Protein AF-A0A822EXI8-F1 (afdb_monomer_lite)

Foldseek 3Di:
DLVVLLVVQCVVQVDPVLVVLLVQLLVLLLVQLVQQVVVVVPPDDPDDDSDSPVVSVVSNVVSVVVNVVRDPPVSVVSSNVSSNVVSVVVVVCVVCVPPPPPPVPPPDD

Secondary structure (DSSP, 8-state):
-HHHHHHHHHHHT--HHHHHHHHHHHHHHHHHHHHHHHHHHS---SS------HHHHHHHHHHHHHHTTTS-HHHHHHHHHHHHHHHHHHHHHHHS-------TTSS--

Sequence (109 aa):
MQHSEVREIFRRHDVPAVKKDAYGLIELLVETEFKKKEVKTAKTLAGAQPAVPPEFEYRTSVLENKLKTSLNHKELETIHRCTSNIAQASINLHSKPMGIGYDADQKLG

Radius of gyration: 18.48 Å; chains: 1; bounding box: 40×47×51 Å

pLDDT: mean 73.16, std 16.4, range [37.72, 90.12]

Structure (mmCIF, N/CA/C/O backbone):
data_AF-A0A822EXI8-F1
#
_entry.id   AF-A0A822EXI8-F1
#
loop_
_atom_site.group_PDB
_atom_site.id
_atom_site.type_symbol
_atom_site.label_atom_id
_atom_site.label_alt_id
_atom_site.label_comp_id
_atom_site.label_asym_id
_atom_site.label_entity_id
_atom_site.label_seq_id
_atom_site.pdbx_PDB_ins_code
_atom_site.Cartn_x
_atom_site.Cartn_y
_atom_site.Cartn_z
_atom_site.occupancy
_atom_site.B_iso_or_equiv
_atom_site.auth_seq_id
_atom_site.auth_comp_id
_atom_site.auth_asym_id
_atom_site.auth_atom_id
_atom_site.pdbx_PDB_model_num
ATOM 1 N N . MET A 1 1 ? -0.687 -17.737 1.293 1.00 50.28 1 MET A N 1
ATOM 2 C CA . MET A 1 1 ? -0.996 -17.304 2.677 1.00 50.28 1 MET A CA 1
ATOM 3 C C . MET A 1 1 ? -0.945 -15.785 2.887 1.00 50.28 1 MET A C 1
ATOM 5 O O . MET A 1 1 ? -1.745 -15.301 3.665 1.00 50.28 1 MET A O 1
ATOM 9 N N . GLN A 1 2 ? -0.119 -15.000 2.185 1.00 52.00 2 GLN A N 1
ATOM 10 C CA . GLN A 1 2 ? 0.002 -13.541 2.422 1.00 52.00 2 GLN A CA 1
ATOM 11 C C . GLN A 1 2 ? -1.299 -12.729 2.210 1.00 52.00 2 GLN A C 1
ATOM 13 O O . GLN A 1 2 ? -1.618 -11.857 3.010 1.00 52.00 2 GLN A O 1
ATOM 18 N N . HIS A 1 3 ? -2.122 -13.071 1.207 1.00 53.28 3 HIS A N 1
ATOM 19 C CA . HIS A 1 3 ? -3.437 -12.430 1.004 1.00 53.28 3 HIS A CA 1
ATOM 20 C C . HIS A 1 3 ? -4.428 -12.659 2.160 1.00 53.28 3 HIS A C 1
ATOM 22 O O . HIS A 1 3 ? -5.366 -11.884 2.328 1.00 53.28 3 HIS A O 1
ATOM 28 N N . SER A 1 4 ? -4.233 -13.717 2.956 1.00 64.12 4 SER A N 1
ATOM 29 C CA . SER A 1 4 ? -5.084 -14.025 4.110 1.00 64.12 4 SER A CA 1
ATOM 30 C C . SER A 1 4 ? -4.822 -13.069 5.274 1.00 64.12 4 SER A C 1
ATOM 32 O O . SER A 1 4 ? -5.760 -12.693 5.964 1.00 64.12 4 SER A O 1
ATOM 34 N N . GLU A 1 5 ? -3.579 -12.626 5.475 1.00 72.12 5 GLU A N 1
ATOM 35 C CA . GLU A 1 5 ? -3.207 -11.787 6.622 1.00 72.12 5 GLU A CA 1
ATOM 36 C C . GLU A 1 5 ? -3.727 -10.353 6.484 1.00 72.12 5 GLU A C 1
ATOM 38 O O . GLU A 1 5 ? -4.357 -9.838 7.402 1.00 72.12 5 GLU A O 1
ATOM 43 N N . VAL A 1 6 ? -3.554 -9.728 5.315 1.00 76.38 6 VAL A N 1
ATOM 44 C CA . VAL A 1 6 ? -4.072 -8.371 5.055 1.00 76.38 6 VAL A CA 1
ATOM 45 C C . VAL A 1 6 ? -5.603 -8.347 5.109 1.00 76.38 6 VAL A C 1
ATOM 47 O O . VAL A 1 6 ? -6.198 -7.444 5.695 1.00 76.38 6 VAL A O 1
ATOM 50 N N . ARG A 1 7 ? -6.259 -9.376 4.556 1.00 78.06 7 ARG A N 1
ATOM 51 C CA . ARG A 1 7 ? -7.722 -9.509 4.607 1.00 78.06 7 ARG A CA 1
ATOM 52 C C . ARG A 1 7 ? -8.236 -9.653 6.038 1.00 78.06 7 ARG A C 1
ATOM 54 O O . ARG A 1 7 ? -9.289 -9.116 6.364 1.00 78.06 7 ARG A O 1
ATOM 61 N N . GLU A 1 8 ? -7.497 -10.367 6.877 1.00 81.12 8 GLU A N 1
ATOM 62 C CA . GLU A 1 8 ? -7.824 -10.550 8.284 1.00 81.12 8 GLU A CA 1
ATOM 63 C C . GLU A 1 8 ? -7.628 -9.256 9.092 1.00 81.12 8 GLU A C 1
ATOM 65 O O . GLU A 1 8 ? -8.484 -8.922 9.905 1.00 81.12 8 GLU A O 1
ATOM 70 N N . ILE A 1 9 ? -6.583 -8.467 8.809 1.00 80.38 9 ILE A N 1
ATOM 71 C CA . ILE A 1 9 ? -6.411 -7.119 9.384 1.00 80.38 9 ILE A CA 1
ATOM 72 C C . ILE A 1 9 ? -7.624 -6.244 9.038 1.00 80.38 9 ILE A C 1
ATOM 74 O O . ILE A 1 9 ? -8.245 -5.665 9.927 1.00 80.38 9 ILE A O 1
ATOM 78 N N . PHE A 1 10 ? -8.043 -6.219 7.769 1.00 78.81 10 PHE A N 1
ATOM 79 C CA . PHE A 1 10 ? -9.224 -5.454 7.352 1.00 78.81 10 PHE A CA 1
ATOM 80 C C . PHE A 1 10 ? -10.538 -5.931 7.964 1.00 78.81 10 PHE A C 1
ATOM 82 O O . PHE A 1 10 ? -11.456 -5.130 8.128 1.00 78.81 10 PHE A O 1
ATOM 89 N N . ARG A 1 11 ? -10.643 -7.222 8.285 1.00 83.06 11 ARG A N 1
ATOM 90 C CA . ARG A 1 11 ? -11.812 -7.782 8.964 1.00 83.06 11 ARG A CA 1
ATOM 91 C C . ARG A 1 11 ? -11.863 -7.366 10.434 1.00 83.06 11 ARG A C 1
ATOM 93 O O . ARG A 1 11 ? -12.940 -7.067 10.930 1.00 83.06 11 ARG A O 1
ATOM 100 N N . ARG A 1 12 ? -10.721 -7.354 11.129 1.00 83.12 12 ARG A N 1
ATOM 101 C CA . ARG A 1 12 ? -10.645 -6.942 12.543 1.00 83.12 12 ARG A CA 1
ATOM 102 C C . ARG A 1 12 ? -10.884 -5.448 12.725 1.00 83.12 12 ARG A C 1
ATOM 104 O O . ARG A 1 12 ? -11.456 -5.042 13.728 1.00 83.12 12 ARG A O 1
ATOM 111 N N . HIS A 1 13 ? -10.482 -4.655 11.736 1.00 81.12 13 HIS A N 1
ATOM 112 C CA . HIS A 1 13 ? -10.613 -3.202 11.727 1.00 81.12 13 HIS A CA 1
ATOM 113 C C . HIS A 1 13 ? -11.683 -2.760 10.726 1.00 81.12 13 HIS A C 1
ATOM 115 O O . HIS A 1 13 ? -11.407 -1.989 9.804 1.00 81.12 13 HIS A O 1
ATOM 121 N N . ASP A 1 14 ? -12.906 -3.283 10.886 1.00 80.69 14 ASP A N 1
ATOM 122 C CA . ASP A 1 14 ? -14.049 -3.046 9.990 1.00 80.69 14 ASP A CA 1
ATOM 123 C C . ASP A 1 14 ? -14.655 -1.637 10.155 1.00 80.69 14 ASP A C 1
ATOM 125 O O . ASP A 1 14 ? -15.828 -1.446 10.469 1.00 80.69 14 ASP A O 1
ATOM 129 N N . VAL A 1 15 ? -13.816 -0.622 9.961 1.00 86.19 15 VAL A N 1
ATOM 130 C CA . VAL A 1 15 ? -14.167 0.794 10.035 1.00 86.19 15 VAL A CA 1
ATOM 131 C C . VAL A 1 15 ? -13.993 1.400 8.640 1.00 86.19 15 VAL A C 1
ATOM 133 O O . VAL A 1 15 ? -12.902 1.305 8.068 1.00 86.19 15 VAL A O 1
ATOM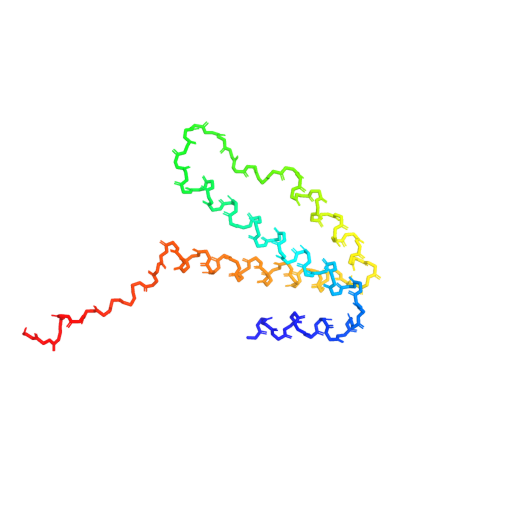 136 N N . PRO A 1 16 ? -15.020 2.064 8.071 1.00 85.75 16 PRO A N 1
ATOM 137 C CA . PRO A 1 16 ? -14.945 2.621 6.718 1.00 85.75 16 PRO A CA 1
ATOM 138 C C . PRO A 1 16 ? -13.751 3.560 6.490 1.00 85.75 16 PRO A C 1
ATOM 140 O O . PRO A 1 16 ? -13.123 3.511 5.433 1.00 85.75 16 PRO A O 1
ATOM 143 N N . ALA A 1 17 ? -13.404 4.376 7.491 1.00 82.75 17 ALA A N 1
ATOM 144 C CA . ALA A 1 17 ? -12.256 5.280 7.434 1.00 82.75 17 ALA A CA 1
ATOM 145 C C . ALA A 1 17 ? -10.920 4.522 7.347 1.00 82.75 17 ALA A C 1
ATOM 147 O O . ALA A 1 17 ? -10.115 4.811 6.466 1.00 82.75 17 ALA A O 1
ATOM 148 N N . VAL A 1 18 ? -10.728 3.494 8.183 1.00 83.81 18 VAL A N 1
ATOM 149 C CA . VAL A 1 18 ? -9.513 2.660 8.186 1.00 83.81 18 VAL A CA 1
ATOM 150 C C . VAL A 1 18 ? -9.349 1.942 6.852 1.00 83.81 18 VAL A C 1
ATOM 152 O O . VAL A 1 18 ? -8.258 1.936 6.290 1.00 83.81 18 VAL A O 1
ATOM 155 N N . LYS A 1 19 ? -10.439 1.402 6.290 1.00 84.94 19 LYS A N 1
ATOM 156 C CA . LYS A 1 19 ? -10.411 0.793 4.954 1.00 84.94 19 LYS A CA 1
ATOM 157 C C . LYS A 1 19 ? -9.981 1.801 3.897 1.00 84.94 19 LYS A C 1
ATOM 159 O O . LYS A 1 19 ? -9.083 1.503 3.121 1.00 84.94 19 LYS A O 1
ATOM 164 N N . LYS A 1 20 ? -10.593 2.988 3.872 1.00 86.75 20 LYS A N 1
ATOM 165 C CA . LYS A 1 20 ? -10.275 4.034 2.891 1.00 86.75 20 LYS A CA 1
ATOM 166 C C . LYS A 1 20 ? -8.807 4.459 2.968 1.00 86.75 20 LYS A C 1
ATOM 168 O O . LYS A 1 20 ? -8.136 4.488 1.940 1.00 86.75 20 LYS A O 1
ATOM 173 N N . ASP A 1 21 ? -8.312 4.762 4.165 1.00 86.62 21 ASP A N 1
ATOM 174 C CA . ASP A 1 21 ? -6.929 5.209 4.351 1.00 86.62 21 ASP A CA 1
ATOM 175 C C . ASP A 1 21 ? -5.925 4.092 4.020 1.00 86.62 21 ASP A C 1
ATOM 177 O O . ASP A 1 21 ? -4.892 4.343 3.401 1.00 86.62 21 ASP A O 1
ATOM 181 N N . ALA A 1 22 ? -6.241 2.840 4.350 1.00 85.56 22 ALA A N 1
ATOM 182 C CA . ALA A 1 22 ? -5.388 1.703 4.031 1.00 85.56 22 ALA A CA 1
ATOM 183 C C . ALA A 1 22 ? -5.403 1.324 2.545 1.00 85.56 22 ALA A C 1
ATOM 185 O O . ALA A 1 22 ? -4.361 0.944 2.019 1.00 85.56 22 ALA A O 1
ATOM 186 N N . TYR A 1 23 ? -6.535 1.462 1.845 1.00 87.56 23 TYR A N 1
ATOM 187 C CA . TYR A 1 23 ? -6.562 1.356 0.383 1.00 87.56 23 TYR A CA 1
ATOM 188 C C . TYR A 1 23 ? -5.677 2.429 -0.255 1.00 87.56 23 TYR A C 1
ATOM 190 O O . TYR A 1 23 ? -4.847 2.096 -1.094 1.00 87.56 23 TYR A O 1
ATOM 198 N N . GLY A 1 24 ? -5.777 3.681 0.205 1.00 87.00 24 GLY A N 1
ATOM 199 C CA . GLY A 1 24 ? -4.906 4.758 -0.269 1.00 87.00 24 GLY A CA 1
ATOM 200 C C . GLY A 1 24 ? -3.422 4.484 -0.005 1.00 87.00 24 GLY A C 1
ATOM 201 O O . GLY A 1 24 ? -2.580 4.782 -0.849 1.00 87.00 24 GLY A O 1
ATOM 202 N N . LEU A 1 25 ? -3.089 3.871 1.140 1.00 87.38 25 LEU A N 1
ATOM 203 C CA . LEU A 1 25 ? -1.719 3.455 1.446 1.00 87.38 25 LEU A CA 1
ATOM 204 C C . LEU A 1 25 ? -1.252 2.365 0.472 1.00 87.38 25 LEU A C 1
ATOM 206 O O . LEU A 1 25 ? -0.149 2.453 -0.057 1.00 87.38 25 LEU A O 1
ATOM 210 N N . ILE A 1 26 ? -2.094 1.364 0.200 1.00 87.69 26 ILE A N 1
ATOM 211 C CA . ILE A 1 26 ? -1.787 0.289 -0.751 1.00 87.69 26 ILE A CA 1
ATOM 212 C C . ILE A 1 26 ? -1.536 0.856 -2.154 1.00 87.69 26 ILE A C 1
ATOM 214 O O . ILE A 1 26 ? -0.533 0.506 -2.773 1.00 87.69 26 ILE A O 1
ATOM 218 N N . GLU A 1 27 ? -2.400 1.747 -2.645 1.00 88.00 27 GLU A N 1
ATOM 219 C CA . GLU A 1 27 ? -2.244 2.392 -3.957 1.00 88.00 27 GLU A CA 1
ATOM 220 C C . GLU A 1 27 ? -0.916 3.151 -4.065 1.00 88.00 27 GLU A C 1
ATOM 222 O O . GLU A 1 27 ? -0.165 2.947 -5.019 1.00 88.00 27 GLU A O 1
ATOM 227 N N . LEU A 1 28 ? -0.578 3.956 -3.052 1.00 86.69 28 LEU A N 1
ATOM 228 C CA . LEU A 1 28 ? 0.675 4.715 -3.014 1.00 86.69 28 LEU A CA 1
ATOM 229 C C . LEU A 1 28 ? 1.915 3.826 -2.968 1.00 86.69 28 LEU A C 1
ATOM 231 O O . LEU A 1 28 ? 2.908 4.120 -3.636 1.00 86.69 28 LEU A O 1
ATOM 235 N N . LEU A 1 29 ? 1.873 2.736 -2.200 1.00 87.31 29 LEU A N 1
ATOM 236 C CA . LEU A 1 29 ? 2.974 1.776 -2.136 1.00 87.31 29 LEU A CA 1
ATOM 237 C C . LEU A 1 29 ? 3.181 1.082 -3.485 1.00 87.31 29 LEU A C 1
ATOM 239 O O . LEU A 1 29 ? 4.320 0.929 -3.925 1.00 87.31 29 LEU A O 1
ATOM 243 N N . VAL A 1 30 ? 2.097 0.703 -4.166 1.00 86.19 30 VAL A N 1
ATOM 244 C CA . VAL A 1 30 ? 2.167 0.129 -5.516 1.00 86.19 30 VAL A CA 1
ATOM 245 C C . VAL A 1 30 ? 2.764 1.141 -6.494 1.00 86.19 30 VAL A C 1
ATOM 247 O O . VAL A 1 30 ? 3.737 0.821 -7.175 1.00 86.19 30 VAL A O 1
ATOM 250 N N . GLU A 1 31 ? 2.242 2.367 -6.537 1.00 86.00 31 GLU A N 1
ATOM 251 C CA . GLU A 1 31 ? 2.721 3.423 -7.438 1.00 86.00 31 GLU A CA 1
ATOM 252 C C . GLU A 1 31 ? 4.207 3.738 -7.207 1.00 86.00 31 GLU A C 1
ATOM 254 O O . GLU A 1 31 ? 4.989 3.838 -8.156 1.00 86.00 31 GLU A O 1
ATOM 259 N N . THR A 1 32 ? 4.624 3.783 -5.940 1.00 85.44 32 THR A N 1
ATOM 260 C CA . THR A 1 32 ? 6.023 3.962 -5.537 1.00 85.44 32 THR A CA 1
ATOM 261 C C . THR A 1 32 ? 6.920 2.855 -6.095 1.00 85.44 32 THR A C 1
ATOM 263 O O . THR A 1 32 ? 7.988 3.138 -6.643 1.00 85.44 32 THR A O 1
ATOM 266 N N . GLU A 1 33 ? 6.507 1.588 -5.999 1.00 82.38 33 GLU A N 1
ATOM 267 C CA . GLU A 1 33 ? 7.278 0.466 -6.546 1.00 82.38 33 GLU A CA 1
ATOM 268 C C . GLU A 1 33 ? 7.363 0.510 -8.083 1.00 82.38 33 GLU A C 1
ATOM 270 O O . GLU A 1 33 ? 8.430 0.242 -8.646 1.00 82.38 33 GLU A O 1
ATOM 275 N N . PHE A 1 34 ? 6.296 0.919 -8.777 1.00 78.38 34 PHE A N 1
ATOM 276 C CA . PHE A 1 34 ? 6.323 1.097 -10.234 1.00 78.38 34 PHE A CA 1
ATOM 277 C C . PHE A 1 34 ? 7.246 2.244 -10.659 1.00 78.38 34 PHE A C 1
ATOM 279 O O . PHE A 1 34 ? 8.080 2.050 -11.547 1.00 78.38 34 PHE A O 1
ATOM 286 N N . LYS A 1 35 ? 7.192 3.397 -9.982 1.00 78.12 35 LYS A N 1
ATOM 287 C CA . LYS A 1 35 ? 8.096 4.532 -10.239 1.00 78.12 35 LYS A CA 1
ATOM 288 C C . LYS A 1 35 ? 9.561 4.156 -10.040 1.00 78.12 35 LYS A C 1
ATOM 290 O O . LYS A 1 35 ? 10.394 4.457 -10.894 1.00 78.12 35 LYS A O 1
ATOM 295 N N . LYS A 1 36 ? 9.882 3.411 -8.975 1.00 75.25 36 LYS A N 1
ATOM 296 C CA . LYS A 1 36 ? 11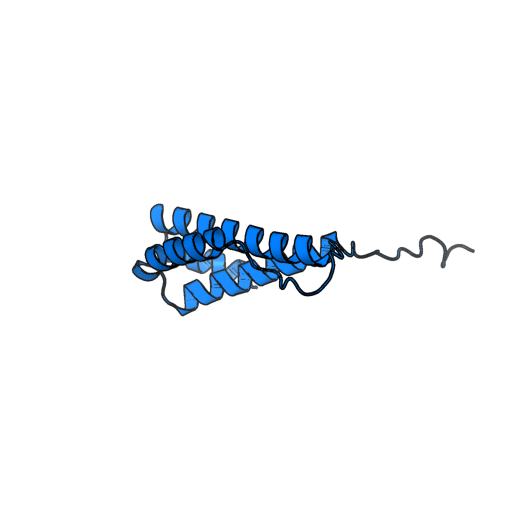.237 2.870 -8.755 1.00 75.25 36 LYS A CA 1
ATOM 297 C C . LYS A 1 36 ? 11.718 2.010 -9.929 1.00 75.25 36 LYS A C 1
ATOM 299 O O . LYS A 1 36 ? 12.918 1.981 -10.201 1.00 75.25 36 LYS A O 1
ATOM 304 N N . LYS A 1 37 ? 10.820 1.294 -10.614 1.00 70.12 37 LYS A N 1
ATOM 305 C CA . LYS A 1 37 ? 11.153 0.480 -11.791 1.00 70.12 37 LYS A CA 1
ATOM 306 C C . LYS A 1 37 ? 11.307 1.317 -13.058 1.00 70.12 37 LYS A C 1
ATOM 308 O O . LYS A 1 37 ? 12.286 1.104 -13.766 1.00 70.12 37 LYS A O 1
ATOM 313 N N . GLU A 1 38 ? 10.396 2.254 -13.329 1.00 60.31 38 GLU A N 1
ATOM 314 C CA . GLU A 1 38 ? 10.472 3.153 -14.494 1.00 60.31 38 GLU A CA 1
ATOM 315 C C . GLU A 1 38 ? 11.838 3.851 -14.559 1.00 60.31 38 GLU A C 1
ATOM 317 O O . GLU A 1 38 ? 12.487 3.856 -15.608 1.00 60.31 38 GLU A O 1
ATOM 322 N N . VAL A 1 39 ? 12.330 4.313 -13.403 1.00 56.00 39 VAL A N 1
ATOM 323 C CA . VAL A 1 39 ? 13.660 4.925 -13.256 1.00 56.00 39 VAL A CA 1
ATOM 324 C C . VAL A 1 39 ? 14.804 3.931 -13.508 1.00 56.00 39 VAL A C 1
ATOM 326 O O . VAL A 1 39 ? 15.854 4.323 -14.000 1.00 56.00 39 VAL A O 1
ATOM 329 N N . LYS A 1 40 ? 14.627 2.632 -13.227 1.00 54.12 40 LYS A N 1
ATOM 330 C CA . LYS A 1 40 ? 15.641 1.595 -13.511 1.00 54.12 40 LYS A CA 1
ATOM 331 C C . LYS A 1 40 ? 15.681 1.175 -14.984 1.00 54.12 40 LYS A C 1
ATOM 333 O O . LYS A 1 40 ? 16.738 0.776 -15.465 1.00 54.12 40 LYS A O 1
ATOM 338 N N . THR A 1 41 ? 14.552 1.216 -15.694 1.00 51.72 41 THR A N 1
ATOM 339 C CA . THR A 1 41 ? 14.478 0.910 -17.138 1.00 51.72 41 THR A CA 1
ATOM 340 C C . THR A 1 41 ? 14.952 2.064 -18.015 1.00 51.72 41 THR A C 1
ATOM 342 O O . THR A 1 41 ? 15.487 1.828 -19.099 1.00 51.72 41 THR A O 1
ATOM 345 N N . ALA A 1 42 ? 14.822 3.302 -17.538 1.00 49.19 42 ALA A N 1
ATOM 346 C CA . ALA A 1 42 ? 15.497 4.445 -18.124 1.00 49.19 42 ALA A CA 1
ATOM 347 C C . ALA A 1 42 ? 16.993 4.364 -17.782 1.00 49.19 42 ALA A C 1
ATOM 349 O O . ALA A 1 42 ? 17.430 4.751 -16.703 1.00 49.19 42 ALA A O 1
ATOM 350 N N . LYS A 1 43 ? 17.818 3.851 -18.701 1.00 51.97 43 LYS A N 1
ATOM 351 C CA . LYS A 1 43 ? 19.262 4.130 -18.688 1.00 51.97 43 LYS A CA 1
ATOM 352 C C . LYS A 1 43 ? 19.463 5.641 -18.870 1.00 51.97 43 LYS A C 1
ATOM 354 O O . LYS A 1 43 ? 19.738 6.098 -19.973 1.00 51.97 43 LYS A O 1
ATOM 359 N N . THR A 1 44 ? 19.317 6.429 -17.816 1.00 45.19 44 THR A N 1
ATOM 360 C CA . THR A 1 44 ? 19.587 7.867 -17.846 1.00 45.19 44 THR A CA 1
ATOM 361 C C . THR A 1 44 ? 20.801 8.160 -16.984 1.00 45.19 44 THR A C 1
ATOM 363 O O . THR A 1 44 ? 20.722 8.233 -15.765 1.00 45.19 44 THR A O 1
ATOM 366 N N . LEU A 1 45 ? 21.935 8.236 -17.687 1.00 43.53 45 LEU A N 1
ATOM 367 C CA . LEU A 1 45 ? 22.998 9.228 -17.527 1.00 43.53 45 LEU A CA 1
ATOM 368 C C . LEU A 1 45 ? 23.393 9.569 -16.079 1.00 43.53 45 LEU A C 1
ATOM 370 O O . LEU A 1 45 ? 22.726 10.338 -15.403 1.00 43.53 45 LEU A O 1
ATOM 374 N N . ALA A 1 46 ? 24.551 9.042 -15.670 1.00 42.97 46 ALA A N 1
ATOM 375 C CA . ALA A 1 46 ? 25.429 9.592 -14.635 1.00 42.97 46 ALA A CA 1
ATOM 376 C C . ALA A 1 46 ? 24.752 10.074 -13.329 1.00 42.97 46 ALA A C 1
ATOM 378 O O . ALA A 1 46 ? 24.482 11.253 -13.138 1.00 42.97 46 ALA A O 1
ATOM 379 N N . GLY A 1 47 ? 24.601 9.162 -12.364 1.00 44.09 47 GLY A N 1
ATOM 380 C CA . GLY A 1 47 ? 24.656 9.524 -10.940 1.00 44.09 47 GLY A CA 1
ATOM 381 C C . GLY A 1 47 ? 23.375 10.017 -10.262 1.00 44.09 47 GLY A C 1
ATOM 382 O O . GLY A 1 47 ? 23.418 10.275 -9.062 1.00 44.09 47 GLY A O 1
ATOM 383 N N . ALA A 1 48 ? 22.232 10.096 -10.944 1.00 46.69 48 ALA A N 1
ATOM 384 C CA . ALA A 1 48 ? 20.963 10.366 -10.270 1.00 46.69 48 ALA A CA 1
ATOM 385 C C . ALA A 1 48 ? 20.402 9.072 -9.654 1.00 46.69 48 ALA A C 1
ATOM 387 O O . ALA A 1 48 ? 19.873 8.203 -10.349 1.00 46.69 48 ALA A O 1
ATOM 388 N N . GLN A 1 49 ? 20.543 8.920 -8.337 1.00 50.19 49 GLN A N 1
ATOM 389 C CA . GLN A 1 49 ? 19.824 7.892 -7.584 1.00 50.19 49 GLN A CA 1
ATOM 390 C C . GLN A 1 49 ? 18.308 8.040 -7.801 1.00 50.19 49 GLN A C 1
ATOM 392 O O . GLN A 1 49 ? 17.822 9.164 -7.942 1.00 50.19 49 GLN A O 1
ATOM 397 N N . PRO A 1 50 ? 17.546 6.930 -7.814 1.00 51.25 50 PRO A N 1
ATOM 398 C CA . PRO A 1 50 ? 16.097 6.976 -7.938 1.00 51.25 50 PRO A CA 1
ATOM 399 C C . PRO A 1 50 ? 15.507 7.640 -6.694 1.00 51.25 50 PRO A C 1
ATOM 401 O O . PRO A 1 50 ? 15.266 6.979 -5.686 1.00 51.25 50 PRO A O 1
ATOM 404 N N . ALA A 1 51 ? 15.282 8.948 -6.752 1.00 60.53 51 ALA A N 1
ATOM 405 C CA . ALA A 1 51 ? 14.488 9.633 -5.752 1.00 60.53 51 ALA A CA 1
ATOM 406 C C . ALA A 1 51 ? 13.020 9.364 -6.087 1.00 60.53 51 ALA A C 1
ATOM 408 O O . ALA A 1 51 ? 12.488 9.873 -7.076 1.00 60.53 51 ALA A O 1
ATOM 409 N N . VAL A 1 52 ? 12.371 8.524 -5.281 1.00 66.19 52 VAL A N 1
ATOM 410 C CA . VAL A 1 52 ? 10.911 8.557 -5.178 1.00 66.19 52 VAL A CA 1
ATOM 411 C C . VAL A 1 52 ? 10.536 10.026 -4.929 1.00 66.19 52 VAL A C 1
ATOM 413 O O . VAL A 1 52 ? 11.159 10.644 -4.063 1.00 66.19 52 VAL A O 1
ATOM 416 N N . PRO A 1 53 ? 9.612 10.639 -5.694 1.00 73.88 53 PRO A N 1
ATOM 417 C CA . PRO A 1 53 ? 9.332 12.056 -5.510 1.00 73.88 53 PRO A CA 1
ATOM 418 C C . PRO A 1 53 ? 8.907 12.324 -4.054 1.00 73.88 53 PRO A C 1
ATOM 420 O O . PRO A 1 53 ? 8.103 11.552 -3.529 1.00 73.88 53 PRO A O 1
ATOM 423 N N . PRO A 1 54 ? 9.387 13.401 -3.401 1.00 78.00 54 PRO A N 1
ATOM 424 C CA . PRO A 1 54 ? 9.118 13.668 -1.979 1.00 78.00 54 PRO A CA 1
ATOM 425 C C . PRO A 1 54 ? 7.627 13.689 -1.605 1.00 78.00 54 PRO A C 1
ATOM 427 O O . PRO A 1 54 ? 7.251 13.404 -0.470 1.00 78.00 54 PRO A O 1
ATOM 430 N N . GLU A 1 55 ? 6.757 13.991 -2.572 1.00 82.81 55 GLU A N 1
ATOM 431 C CA . GLU A 1 55 ? 5.302 13.920 -2.423 1.00 82.81 55 GLU A CA 1
ATOM 432 C C . GLU A 1 55 ? 4.815 12.521 -2.002 1.00 82.81 55 GLU A C 1
ATOM 434 O O . GLU A 1 55 ? 3.924 12.408 -1.161 1.00 82.81 55 GLU A O 1
ATOM 439 N N . PHE A 1 56 ? 5.403 11.452 -2.544 1.00 81.38 56 PHE A N 1
ATOM 440 C CA . PHE A 1 56 ? 5.017 10.076 -2.226 1.00 81.38 56 PHE A CA 1
ATOM 441 C C . PHE A 1 56 ? 5.369 9.717 -0.786 1.00 81.38 56 PHE A C 1
ATOM 443 O O . PHE A 1 56 ? 4.547 9.128 -0.084 1.00 81.38 56 PHE A O 1
ATOM 450 N N . GLU A 1 57 ? 6.554 10.113 -0.321 1.00 81.75 57 GLU A N 1
ATOM 451 C CA . GLU A 1 57 ? 6.986 9.906 1.065 1.00 81.75 57 GLU A CA 1
ATOM 452 C C . GLU A 1 57 ? 6.097 10.686 2.039 1.00 81.75 57 GLU A C 1
ATOM 454 O O . GLU A 1 57 ? 5.651 10.144 3.055 1.00 81.75 57 GLU A O 1
ATOM 459 N N . TYR A 1 58 ? 5.761 11.932 1.692 1.00 86.25 58 TYR A N 1
ATOM 460 C CA . TYR A 1 58 ? 4.841 12.755 2.470 1.00 86.25 58 TYR A CA 1
ATOM 461 C C . TYR A 1 58 ? 3.442 12.127 2.549 1.00 86.25 58 TYR A C 1
ATOM 463 O O . TYR A 1 58 ? 2.910 11.930 3.643 1.00 86.25 58 TYR A O 1
ATOM 471 N N . ARG A 1 59 ? 2.845 11.758 1.409 1.00 86.19 59 ARG A N 1
ATOM 472 C CA . ARG A 1 59 ? 1.501 11.158 1.354 1.00 86.19 59 ARG A CA 1
ATOM 473 C C . ARG A 1 59 ? 1.443 9.808 2.070 1.00 86.19 59 ARG A C 1
ATOM 475 O O . ARG A 1 59 ? 0.470 9.547 2.779 1.00 86.19 59 ARG A O 1
ATOM 482 N N . THR A 1 60 ? 2.492 8.996 1.946 1.00 86.88 60 THR A N 1
ATOM 483 C CA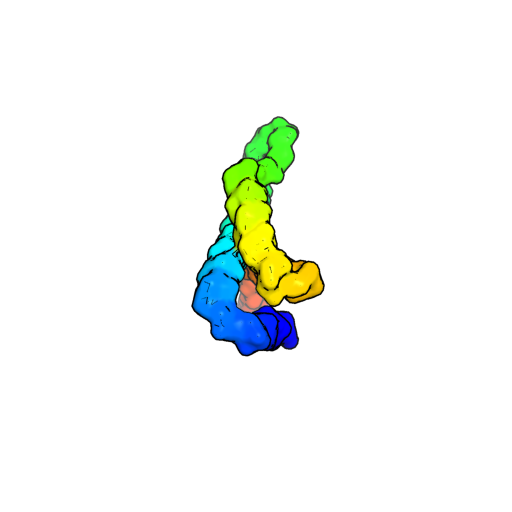 . THR A 1 60 ? 2.639 7.729 2.681 1.00 86.88 60 THR A CA 1
ATOM 484 C C . THR A 1 60 ? 2.658 7.989 4.184 1.00 86.88 60 THR A C 1
ATOM 486 O O . THR A 1 60 ? 1.835 7.438 4.912 1.00 86.88 60 THR A O 1
ATOM 489 N N . SER A 1 61 ? 3.502 8.919 4.641 1.00 87.06 61 SER A N 1
ATOM 490 C CA . SER A 1 61 ? 3.610 9.288 6.058 1.00 87.06 61 SER A CA 1
ATOM 491 C C . SER A 1 61 ? 2.285 9.798 6.636 1.00 87.06 61 SER A C 1
ATOM 493 O O . SER A 1 61 ? 1.922 9.465 7.765 1.00 87.06 61 SER A O 1
ATOM 495 N N . VAL A 1 62 ? 1.526 10.588 5.867 1.00 90.12 62 VAL A N 1
ATOM 496 C CA . VAL A 1 62 ? 0.201 11.083 6.276 1.00 90.12 62 VAL A CA 1
ATOM 497 C C . VAL A 1 62 ? -0.780 9.929 6.498 1.00 90.12 62 VAL A C 1
ATOM 499 O O . VAL A 1 62 ? -1.480 9.915 7.511 1.00 90.12 62 VAL A O 1
ATOM 502 N N . LEU A 1 63 ? -0.838 8.960 5.583 1.00 89.94 63 LEU A N 1
ATOM 503 C CA . LEU A 1 63 ? -1.747 7.816 5.701 1.00 89.94 63 LEU A CA 1
ATOM 504 C C . LEU A 1 63 ? -1.319 6.853 6.805 1.00 89.94 63 LEU A C 1
ATOM 506 O O . LEU A 1 63 ? -2.163 6.410 7.580 1.00 89.94 63 LEU A O 1
ATOM 510 N N . GLU A 1 64 ? -0.020 6.597 6.952 1.00 89.12 64 GLU A N 1
ATOM 511 C CA . GLU A 1 64 ? 0.500 5.818 8.075 1.00 89.12 64 GLU A CA 1
ATOM 512 C C . GLU A 1 64 ? 0.132 6.454 9.414 1.00 89.12 64 GLU A C 1
ATOM 514 O O . GLU A 1 64 ? -0.318 5.761 10.321 1.00 89.12 64 GLU A O 1
ATOM 519 N N . ASN A 1 65 ? 0.261 7.776 9.545 1.00 89.62 65 ASN A N 1
ATOM 520 C CA . ASN A 1 65 ? -0.096 8.471 10.779 1.00 89.62 65 ASN A CA 1
ATOM 521 C C . ASN A 1 65 ? -1.594 8.393 11.092 1.00 89.62 65 ASN A C 1
ATOM 523 O O . ASN A 1 65 ? -1.955 8.219 12.255 1.00 89.62 65 ASN A O 1
ATOM 527 N N . LYS A 1 66 ? -2.467 8.451 10.078 1.00 88.38 66 LYS A N 1
ATOM 528 C CA . LYS A 1 66 ? -3.908 8.216 10.269 1.00 88.38 66 LYS A CA 1
ATOM 529 C C . LYS A 1 66 ? -4.176 6.793 10.744 1.00 88.38 66 LYS A C 1
ATOM 531 O O . LYS A 1 66 ? -4.913 6.585 11.707 1.00 88.38 66 LYS A O 1
ATOM 536 N N . LEU A 1 67 ? -3.530 5.819 10.112 1.00 87.94 67 LEU A N 1
ATOM 537 C CA . LEU A 1 67 ? -3.740 4.408 10.398 1.00 87.94 67 LEU A CA 1
ATOM 538 C C . LEU A 1 67 ? -3.132 3.968 11.732 1.00 87.94 67 LEU A C 1
ATOM 540 O O . LEU A 1 67 ? -3.707 3.088 12.356 1.00 87.94 67 LEU A O 1
ATOM 544 N N .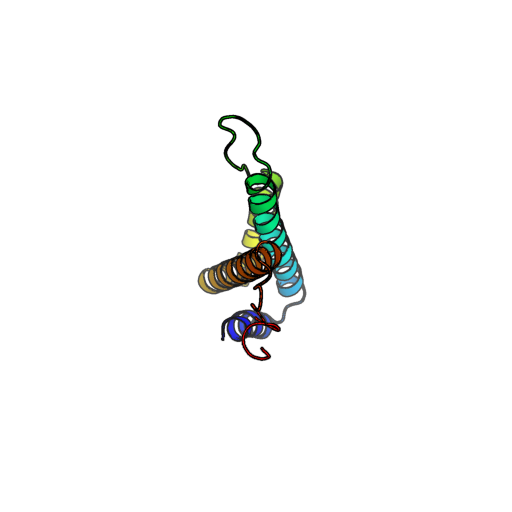 LYS A 1 68 ? -2.061 4.601 12.230 1.00 88.94 68 LYS A N 1
ATOM 545 C CA . LYS A 1 68 ? -1.458 4.315 13.554 1.00 88.94 68 LYS A CA 1
ATOM 546 C C . LYS A 1 68 ? -2.435 4.454 14.725 1.00 88.94 68 LYS A C 1
ATOM 548 O O . LYS A 1 68 ? -2.190 3.895 15.787 1.00 88.94 68 LYS A O 1
ATOM 553 N N . THR A 1 69 ? -3.523 5.205 14.551 1.00 85.69 69 THR A N 1
ATOM 554 C CA . THR A 1 69 ? -4.572 5.344 15.575 1.00 85.69 69 THR A CA 1
ATOM 555 C C . THR A 1 69 ? -5.439 4.092 15.717 1.00 85.69 69 THR A C 1
ATOM 557 O O . THR A 1 69 ? -6.058 3.898 16.757 1.00 85.69 69 THR A O 1
ATOM 560 N N . SER A 1 70 ? -5.493 3.259 14.674 1.00 85.69 70 SER A N 1
ATOM 561 C CA . SER A 1 70 ? -6.394 2.103 14.578 1.00 85.69 70 SER A CA 1
ATOM 562 C C . SER A 1 70 ? -5.640 0.784 14.391 1.00 85.69 70 SER A C 1
ATOM 564 O O . SER A 1 70 ? -6.024 -0.230 14.958 1.00 85.69 70 SER A O 1
ATOM 566 N N . LEU A 1 71 ? -4.548 0.798 13.628 1.00 88.00 71 LEU A N 1
ATOM 567 C CA . LEU A 1 71 ? -3.686 -0.343 13.346 1.00 88.00 71 LEU A CA 1
ATOM 568 C C . LEU A 1 71 ? -2.430 -0.282 14.206 1.00 88.00 71 LEU A C 1
ATOM 570 O O . LEU A 1 71 ? -1.791 0.766 14.334 1.00 88.00 71 LEU A O 1
ATOM 574 N N . ASN A 1 72 ? -2.024 -1.429 14.741 1.00 89.38 72 ASN A N 1
ATOM 575 C CA . ASN A 1 72 ? -0.743 -1.513 15.431 1.00 89.38 72 ASN A CA 1
ATOM 576 C C . ASN A 1 72 ? 0.431 -1.546 14.432 1.00 89.38 72 ASN A C 1
ATOM 578 O O . ASN A 1 72 ? 0.270 -1.799 13.236 1.00 89.38 72 ASN A O 1
ATOM 582 N N . HIS A 1 73 ? 1.644 -1.316 14.941 1.00 87.00 73 HIS A N 1
ATOM 583 C CA . HIS A 1 73 ? 2.854 -1.262 14.118 1.00 87.00 73 HIS A CA 1
ATOM 584 C C . HIS A 1 73 ? 3.064 -2.524 13.263 1.00 87.00 73 HIS A C 1
ATOM 586 O O . HIS A 1 73 ? 3.409 -2.419 12.090 1.00 87.00 73 HIS A O 1
ATOM 592 N N . LYS A 1 74 ? 2.787 -3.710 13.816 1.00 88.62 74 LYS A N 1
ATOM 593 C CA . LYS A 1 74 ? 2.955 -4.993 13.119 1.00 88.62 74 LYS A CA 1
ATOM 594 C C . LYS A 1 74 ? 1.944 -5.173 11.984 1.00 88.62 74 LYS A C 1
ATOM 596 O O . LYS A 1 74 ? 2.263 -5.769 10.957 1.00 88.62 74 LYS A O 1
ATOM 601 N N . GLU A 1 75 ? 0.722 -4.677 12.151 1.00 87.69 75 GLU A N 1
ATOM 602 C CA . GLU A 1 75 ? -0.308 -4.700 11.107 1.00 87.69 75 GLU A CA 1
ATOM 603 C C . GLU A 1 75 ? 0.064 -3.774 9.949 1.00 87.69 75 GLU A C 1
ATOM 605 O O . GLU A 1 75 ? 0.001 -4.190 8.792 1.00 87.69 75 GLU A O 1
ATOM 610 N N . LEU A 1 76 ? 0.541 -2.565 10.256 1.00 87.56 76 LEU A N 1
ATOM 611 C CA . LEU A 1 76 ? 1.067 -1.629 9.259 1.00 87.56 76 LEU A CA 1
ATOM 612 C C . LEU A 1 76 ? 2.267 -2.209 8.505 1.00 87.56 76 LEU A C 1
ATOM 614 O O . LEU A 1 76 ? 2.285 -2.199 7.276 1.00 87.56 76 LEU A O 1
ATOM 618 N N . GLU A 1 77 ? 3.225 -2.792 9.226 1.00 88.75 77 GLU A N 1
ATOM 619 C CA . GLU A 1 77 ? 4.378 -3.474 8.634 1.00 88.75 77 GLU A CA 1
ATOM 620 C C . GLU A 1 77 ? 3.936 -4.629 7.720 1.00 88.75 77 GLU A C 1
ATOM 622 O O . GLU A 1 77 ? 4.475 -4.817 6.627 1.00 88.75 77 GLU A O 1
ATOM 627 N N . THR A 1 78 ? 2.912 -5.384 8.127 1.00 88.12 78 THR A N 1
ATOM 628 C CA . THR A 1 78 ? 2.362 -6.490 7.330 1.00 88.12 78 THR A CA 1
ATOM 629 C C . THR A 1 78 ? 1.730 -5.987 6.034 1.00 88.12 78 THR A C 1
ATOM 631 O O . THR A 1 78 ? 1.991 -6.570 4.977 1.00 88.12 78 THR A O 1
ATOM 634 N N . ILE A 1 79 ? 0.944 -4.904 6.090 1.00 86.25 79 ILE A N 1
ATOM 635 C CA . ILE A 1 79 ? 0.364 -4.258 4.903 1.00 86.25 79 ILE A CA 1
ATOM 636 C C . ILE A 1 79 ? 1.480 -3.778 3.975 1.00 86.25 79 ILE A C 1
ATOM 638 O O . ILE A 1 79 ? 1.448 -4.088 2.782 1.00 86.25 79 ILE A O 1
ATOM 642 N N . HIS A 1 80 ? 2.491 -3.095 4.515 1.00 87.44 80 HIS A N 1
ATOM 643 C CA . HIS A 1 80 ? 3.614 -2.573 3.744 1.00 87.44 80 HIS A CA 1
ATOM 644 C C . HIS A 1 80 ? 4.370 -3.700 3.031 1.00 87.44 80 HIS A C 1
ATOM 646 O O . HIS A 1 80 ? 4.480 -3.721 1.805 1.00 87.44 80 HIS A O 1
ATOM 652 N N . ARG A 1 81 ? 4.818 -4.704 3.792 1.00 87.25 81 ARG A N 1
ATOM 653 C CA . ARG A 1 81 ? 5.567 -5.855 3.278 1.00 87.25 81 ARG A CA 1
ATOM 654 C C . ARG A 1 81 ? 4.789 -6.623 2.214 1.00 87.25 81 ARG A C 1
ATOM 656 O O . ARG A 1 81 ? 5.345 -6.936 1.164 1.00 87.25 81 ARG A O 1
ATOM 663 N N . CYS A 1 82 ? 3.519 -6.945 2.464 1.00 84.62 82 CYS A N 1
ATOM 664 C CA . CYS A 1 82 ? 2.716 -7.697 1.497 1.00 84.62 82 CYS A CA 1
ATOM 665 C C . CYS A 1 82 ? 2.491 -6.894 0.215 1.00 84.62 82 CYS A C 1
ATOM 667 O O . CYS A 1 82 ? 2.636 -7.444 -0.876 1.00 84.62 82 CYS A O 1
ATOM 669 N N . THR A 1 83 ? 2.187 -5.602 0.341 1.00 85.75 83 THR A N 1
ATOM 670 C CA . THR A 1 83 ? 1.939 -4.730 -0.811 1.00 85.75 83 THR A CA 1
ATOM 671 C C . THR A 1 83 ? 3.188 -4.576 -1.668 1.00 85.75 83 THR A C 1
ATOM 673 O O . THR A 1 83 ? 3.124 -4.827 -2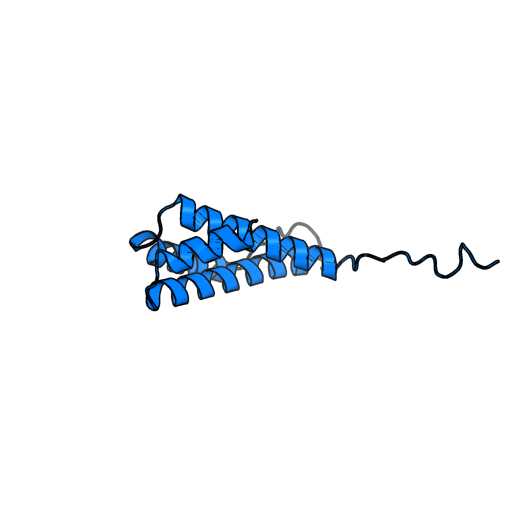.869 1.00 85.75 83 THR A O 1
ATOM 676 N N . SER A 1 84 ? 4.341 -4.266 -1.065 1.00 84.06 84 SER A N 1
ATOM 677 C CA . SER A 1 84 ? 5.613 -4.178 -1.791 1.00 84.06 84 SER A CA 1
ATOM 678 C C . SER A 1 84 ? 5.974 -5.495 -2.475 1.00 84.06 84 SER A C 1
ATOM 680 O O . SER A 1 84 ? 6.329 -5.484 -3.649 1.00 84.06 84 SER A O 1
ATOM 682 N N . ASN A 1 85 ? 5.822 -6.638 -1.797 1.00 84.12 85 ASN A N 1
ATOM 683 C CA . ASN A 1 85 ? 6.127 -7.946 -2.384 1.00 84.12 85 ASN A CA 1
ATOM 684 C C . ASN A 1 85 ? 5.246 -8.256 -3.604 1.00 84.12 85 ASN A C 1
ATOM 686 O O . ASN A 1 85 ? 5.753 -8.708 -4.630 1.00 84.12 85 ASN A O 1
ATOM 690 N N . ILE A 1 86 ? 3.935 -8.005 -3.511 1.00 83.12 86 ILE A N 1
ATOM 691 C CA . ILE A 1 86 ? 2.993 -8.230 -4.619 1.00 83.12 86 ILE A CA 1
ATOM 692 C C . ILE A 1 86 ? 3.284 -7.270 -5.775 1.00 83.12 86 ILE A C 1
ATOM 694 O O . ILE A 1 86 ? 3.314 -7.699 -6.932 1.00 83.12 86 ILE A O 1
ATOM 698 N N . ALA A 1 87 ? 3.529 -5.991 -5.478 1.00 83.38 87 ALA A N 1
ATOM 699 C CA . ALA A 1 87 ? 3.874 -4.991 -6.481 1.00 83.38 87 ALA A CA 1
ATOM 700 C C . ALA A 1 87 ? 5.163 -5.381 -7.217 1.00 83.38 87 ALA A C 1
ATOM 702 O O . ALA A 1 87 ? 5.173 -5.437 -8.445 1.00 83.38 87 ALA A O 1
ATOM 703 N N . GLN A 1 88 ? 6.215 -5.757 -6.486 1.00 80.50 88 GLN A N 1
ATOM 704 C CA . GLN A 1 88 ? 7.486 -6.214 -7.051 1.00 80.50 88 GLN A CA 1
ATOM 705 C C . GLN A 1 88 ? 7.339 -7.496 -7.872 1.00 80.50 88 GLN A C 1
ATOM 707 O O . GLN A 1 88 ? 7.897 -7.586 -8.965 1.00 80.50 88 GLN A O 1
ATOM 712 N N . ALA A 1 89 ? 6.572 -8.481 -7.395 1.00 79.50 89 ALA A N 1
ATOM 713 C CA . ALA A 1 89 ? 6.296 -9.701 -8.150 1.00 79.50 89 ALA A CA 1
ATOM 714 C C . ALA A 1 89 ? 5.566 -9.395 -9.469 1.00 79.50 89 ALA A C 1
ATOM 716 O O . ALA A 1 89 ? 5.971 -9.887 -10.521 1.00 79.50 89 ALA A O 1
ATOM 717 N N . SER A 1 90 ? 4.551 -8.527 -9.428 1.00 76.56 90 SER A N 1
ATOM 718 C CA . SER A 1 90 ? 3.785 -8.099 -10.609 1.00 76.56 90 SER A CA 1
ATOM 719 C C . SER A 1 90 ? 4.664 -7.335 -11.601 1.00 76.56 90 SER A C 1
ATOM 721 O O . SER A 1 90 ? 4.661 -7.607 -12.801 1.00 76.56 90 SER A O 1
ATOM 723 N N . ILE A 1 91 ? 5.492 -6.426 -11.085 1.00 76.44 91 ILE A N 1
ATOM 724 C CA . ILE A 1 91 ? 6.519 -5.709 -11.835 1.00 76.44 91 ILE A CA 1
ATOM 725 C C . ILE A 1 91 ? 7.462 -6.693 -12.530 1.00 76.44 91 ILE A C 1
ATOM 727 O O . ILE A 1 91 ? 7.700 -6.545 -13.731 1.00 76.44 91 ILE A O 1
ATOM 731 N N . ASN A 1 92 ? 7.980 -7.687 -11.810 1.00 73.06 92 ASN A N 1
ATOM 732 C CA . ASN A 1 92 ? 8.921 -8.667 -12.341 1.00 73.06 92 ASN A CA 1
ATOM 733 C C . ASN A 1 92 ? 8.285 -9.520 -13.441 1.00 73.06 92 ASN A C 1
ATOM 735 O O . ASN A 1 92 ? 8.892 -9.634 -14.505 1.00 73.06 92 ASN A O 1
ATOM 739 N N . LEU A 1 93 ? 7.063 -10.019 -13.219 1.00 71.12 93 LEU A N 1
ATOM 740 C CA . LEU A 1 93 ? 6.272 -10.758 -14.211 1.00 71.12 93 LEU A CA 1
ATOM 741 C C . LEU A 1 93 ? 6.007 -9.939 -15.477 1.00 71.12 93 LEU A C 1
ATOM 743 O O . LEU A 1 93 ? 5.966 -10.497 -16.564 1.00 71.12 93 LEU A O 1
ATOM 747 N N . HIS A 1 94 ? 5.843 -8.621 -15.367 1.00 65.44 94 HIS A N 1
ATOM 748 C CA . HIS A 1 94 ? 5.640 -7.772 -16.540 1.00 65.44 94 HIS A CA 1
ATOM 749 C C . HIS A 1 94 ? 6.944 -7.490 -17.314 1.00 65.44 94 HIS A C 1
ATOM 751 O O . HIS A 1 94 ? 6.933 -7.448 -18.537 1.00 65.44 94 HIS A O 1
ATOM 757 N N . SER A 1 95 ? 8.088 -7.300 -16.634 1.00 60.53 95 SER A N 1
ATOM 758 C CA . SER A 1 95 ? 9.391 -7.060 -17.313 1.00 60.53 95 SER A CA 1
ATOM 759 C C . SER A 1 95 ? 10.073 -8.314 -17.833 1.00 60.53 95 SER A C 1
ATOM 761 O O . SER A 1 95 ? 10.881 -8.250 -18.752 1.00 60.53 95 SER A O 1
ATOM 763 N N . LYS A 1 96 ? 9.809 -9.438 -17.185 1.00 56.88 96 LYS A N 1
ATOM 764 C CA . LYS A 1 96 ? 10.134 -10.762 -17.666 1.00 56.88 96 LYS A CA 1
ATOM 765 C C . LYS A 1 96 ? 8.788 -11.456 -17.660 1.00 56.88 96 LYS A C 1
ATOM 767 O O . LYS A 1 96 ? 8.482 -12.076 -16.636 1.00 56.88 96 LYS A O 1
ATOM 772 N N . PRO A 1 97 ? 7.971 -11.337 -18.734 1.00 53.38 97 PRO A N 1
ATOM 773 C CA . PRO A 1 97 ? 6.941 -12.344 -18.922 1.00 53.38 97 PRO A CA 1
ATOM 774 C C . PRO A 1 97 ? 7.688 -13.643 -18.705 1.00 53.38 97 PRO A C 1
ATOM 776 O O . PRO A 1 97 ? 8.774 -13.816 -19.271 1.00 53.38 97 PRO A O 1
ATOM 779 N N . MET A 1 98 ? 7.225 -14.475 -17.771 1.00 49.03 98 MET A N 1
ATOM 780 C CA . MET A 1 98 ? 7.701 -15.840 -17.781 1.00 49.03 98 MET A CA 1
ATOM 781 C C . MET A 1 98 ? 7.415 -16.274 -19.206 1.00 49.03 98 MET A C 1
ATOM 783 O O . MET A 1 98 ? 6.260 -16.474 -19.580 1.00 49.03 98 MET A O 1
ATOM 787 N N . GLY A 1 99 ? 8.472 -16.306 -20.018 1.00 45.31 99 GLY A N 1
ATOM 788 C CA . GLY A 1 99 ? 8.564 -17.210 -21.119 1.00 45.31 99 GLY A CA 1
ATOM 789 C C . GLY A 1 99 ? 8.333 -18.520 -20.415 1.00 45.31 99 GLY A C 1
ATOM 790 O O . GLY A 1 99 ? 9.247 -19.122 -19.858 1.00 45.31 99 GLY A O 1
ATOM 791 N N . ILE A 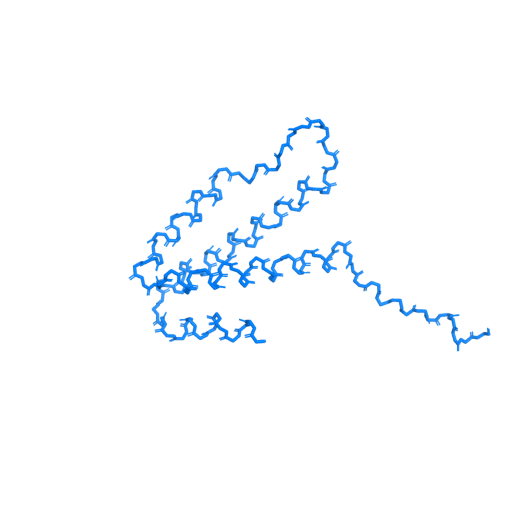1 100 ? 7.068 -18.920 -20.374 1.00 46.03 100 ILE A N 1
ATOM 792 C CA . ILE A 1 100 ? 6.752 -20.298 -20.597 1.00 46.03 100 ILE A CA 1
ATOM 793 C C . ILE A 1 100 ? 7.445 -20.517 -21.933 1.00 46.03 100 ILE A C 1
ATOM 795 O O . ILE A 1 100 ? 6.917 -20.169 -22.987 1.00 46.03 100 ILE A O 1
ATOM 799 N N . GLY A 1 101 ? 8.707 -20.941 -21.860 1.00 44.97 101 GLY A N 1
ATOM 800 C CA . GLY A 1 101 ? 9.335 -21.696 -22.908 1.00 44.97 101 GLY A CA 1
ATOM 801 C C . GLY A 1 101 ? 8.466 -22.930 -23.021 1.00 44.97 101 GLY A C 1
ATOM 802 O O . GLY A 1 101 ? 8.784 -23.989 -22.500 1.00 44.97 101 GLY A O 1
ATOM 803 N N . TYR A 1 102 ? 7.308 -22.768 -23.652 1.00 44.31 102 TYR A N 1
ATOM 804 C CA . TYR A 1 102 ? 6.908 -23.744 -24.614 1.00 44.31 102 TYR A CA 1
ATOM 805 C C . TYR A 1 102 ? 8.030 -23.686 -25.641 1.00 44.31 102 TYR A C 1
ATOM 807 O O . TYR A 1 102 ? 8.002 -22.887 -26.573 1.00 44.31 102 TYR A O 1
ATOM 815 N N . ASP A 1 103 ? 9.030 -24.539 -25.439 1.00 46.59 103 ASP A N 1
ATOM 816 C CA . ASP A 1 103 ? 9.618 -25.258 -26.553 1.00 46.59 103 ASP A CA 1
ATOM 817 C C . ASP A 1 103 ? 8.461 -25.992 -27.249 1.00 46.59 103 ASP A C 1
ATOM 819 O O . ASP A 1 103 ? 8.266 -27.195 -27.090 1.00 46.59 103 ASP A O 1
ATOM 823 N N . ALA A 1 104 ? 7.616 -25.244 -27.964 1.00 46.44 104 ALA A N 1
ATOM 824 C CA . ALA A 1 104 ? 6.559 -25.805 -28.788 1.00 46.44 104 ALA A CA 1
ATOM 825 C C . ALA A 1 104 ? 7.160 -26.567 -29.981 1.00 46.44 104 ALA A C 1
ATOM 827 O O . ALA A 1 104 ? 6.442 -27.334 -30.609 1.00 46.44 104 ALA A O 1
ATOM 828 N N . ASP A 1 105 ? 8.475 -26.434 -30.213 1.00 46.62 105 ASP A N 1
ATOM 829 C CA . ASP A 1 105 ? 9.199 -27.040 -31.332 1.00 46.62 105 ASP A CA 1
ATOM 830 C C . ASP A 1 105 ? 10.366 -27.979 -30.946 1.00 46.62 105 ASP A C 1
ATOM 832 O O . ASP A 1 105 ? 11.027 -28.487 -31.843 1.00 46.62 105 ASP A O 1
ATOM 836 N N . GLN A 1 106 ? 10.640 -28.302 -29.666 1.00 48.12 106 GLN A N 1
ATOM 837 C CA . GLN A 1 106 ? 11.699 -29.296 -29.329 1.00 48.12 106 GLN A CA 1
ATOM 838 C C . GLN A 1 106 ? 11.201 -30.719 -29.011 1.00 48.12 106 GLN A C 1
ATOM 840 O O . GLN A 1 106 ? 11.988 -31.564 -28.583 1.00 48.12 106 GLN A O 1
ATOM 845 N N . LYS A 1 107 ? 9.919 -31.039 -29.239 1.00 46.00 107 LYS A N 1
ATOM 846 C CA . LYS A 1 107 ? 9.406 -32.426 -29.131 1.00 46.00 107 LYS A CA 1
ATOM 847 C C . LYS A 1 107 ? 8.439 -32.867 -30.238 1.00 46.00 107 LYS A C 1
ATOM 849 O O . LYS A 1 107 ? 7.691 -33.820 -30.037 1.00 46.00 107 LYS A O 1
ATOM 854 N N . LEU A 1 108 ? 8.480 -32.234 -31.408 1.00 44.47 108 LEU A N 1
ATOM 855 C CA . LEU A 1 108 ? 7.859 -32.758 -32.630 1.00 44.47 108 LEU A CA 1
ATOM 856 C C . LEU A 1 108 ? 8.803 -32.510 -33.816 1.00 44.47 108 LEU A C 1
ATOM 858 O O . LEU A 1 108 ? 8.641 -31.543 -34.553 1.00 44.47 108 LEU A O 1
ATOM 862 N N . GLY A 1 109 ? 9.805 -33.382 -33.961 1.00 37.72 109 GLY A N 1
ATOM 863 C CA . GLY A 1 109 ? 10.785 -33.376 -35.051 1.00 37.72 109 GLY A CA 1
ATOM 864 C C . GLY A 1 109 ? 12.008 -34.205 -34.716 1.00 37.72 109 GLY A C 1
ATOM 865 O O . GLY A 1 109 ? 13.019 -33.589 -34.323 1.00 37.72 109 GLY A O 1
#